Protein AF-A0A959Y8P3-F1 (afdb_monomer_lite)

Radius of gyration: 20.51 Å; chains: 1; bounding box: 41×36×58 Å

Structure (mmCIF, N/CA/C/O backbone):
data_AF-A0A959Y8P3-F1
#
_entry.id   AF-A0A959Y8P3-F1
#
loop_
_atom_site.group_PDB
_atom_site.id
_atom_site.type_symbol
_atom_site.label_atom_id
_atom_site.label_alt_id
_atom_site.label_comp_id
_atom_site.label_asym_id
_atom_site.label_entity_id
_atom_site.label_seq_id
_atom_site.pdbx_PDB_ins_code
_atom_site.Cartn_x
_atom_site.Cartn_y
_atom_site.Cartn_z
_atom_site.occupancy
_atom_site.B_iso_or_equiv
_atom_site.auth_seq_id
_atom_site.auth_comp_id
_atom_site.auth_asym_id
_atom_site.auth_atom_id
_atom_site.pdbx_PDB_model_num
ATOM 1 N N . MET A 1 1 ? 24.656 -19.985 -38.509 1.00 55.38 1 MET A N 1
ATOM 2 C CA . MET A 1 1 ? 24.827 -18.924 -37.484 1.00 55.38 1 MET A CA 1
ATOM 3 C C . MET A 1 1 ? 23.949 -17.669 -37.640 1.00 55.38 1 MET A C 1
ATOM 5 O O . MET A 1 1 ? 23.794 -16.961 -36.658 1.00 55.38 1 MET A O 1
ATOM 9 N N . LYS A 1 2 ? 23.332 -17.359 -38.797 1.00 58.81 2 LYS A N 1
ATOM 10 C CA . LYS A 1 2 ? 22.532 -16.116 -38.957 1.00 58.81 2 LYS A CA 1
ATOM 11 C C . LYS A 1 2 ? 21.112 -16.158 -38.350 1.00 58.81 2 LYS A C 1
ATOM 13 O O . LYS A 1 2 ? 20.572 -15.118 -38.005 1.00 58.81 2 LYS A O 1
ATOM 18 N N . ARG A 1 3 ? 20.523 -17.351 -38.172 1.00 62.56 3 ARG A N 1
ATOM 19 C CA . ARG A 1 3 ? 19.141 -17.527 -37.669 1.00 62.56 3 ARG A CA 1
ATOM 20 C C . ARG A 1 3 ? 18.972 -17.266 -36.162 1.00 62.56 3 ARG A C 1
ATOM 22 O O . ARG A 1 3 ? 17.906 -16.833 -35.749 1.00 62.56 3 ARG A O 1
ATOM 29 N N . SER A 1 4 ? 20.012 -17.484 -35.354 1.00 70.88 4 SER A N 1
ATOM 30 C CA . SER A 1 4 ? 19.956 -17.317 -33.891 1.00 70.88 4 SER A CA 1
ATOM 31 C C . SER A 1 4 ? 19.827 -15.854 -33.457 1.00 70.88 4 SER A C 1
ATOM 33 O O . SER A 1 4 ? 19.108 -15.560 -32.512 1.00 70.88 4 SER A O 1
ATOM 35 N N . HIS A 1 5 ? 20.456 -14.929 -34.182 1.00 76.19 5 HIS A N 1
ATOM 36 C CA . HIS A 1 5 ? 20.429 -13.498 -33.866 1.00 76.19 5 HIS A CA 1
ATOM 37 C C . HIS A 1 5 ? 19.039 -12.883 -34.080 1.00 76.19 5 HIS A C 1
ATOM 39 O O . HIS A 1 5 ? 18.589 -12.081 -33.268 1.00 76.19 5 HIS A O 1
ATOM 45 N N . GLY A 1 6 ? 18.328 -13.311 -35.131 1.00 85.62 6 GLY A N 1
ATOM 46 C CA . GLY A 1 6 ? 16.940 -12.903 -35.361 1.00 85.62 6 GLY A CA 1
ATOM 47 C C . GLY A 1 6 ? 15.998 -13.411 -34.268 1.00 85.62 6 GLY A C 1
ATOM 48 O O . GLY A 1 6 ? 15.142 -12.667 -33.802 1.00 85.62 6 GLY A O 1
ATOM 49 N N . LEU A 1 7 ? 16.202 -14.647 -33.799 1.00 88.56 7 LEU A N 1
ATOM 50 C CA . LEU A 1 7 ? 15.401 -15.220 -32.715 1.00 88.56 7 LEU A CA 1
ATOM 51 C C . LEU A 1 7 ? 15.614 -14.477 -31.387 1.00 88.56 7 LEU A C 1
ATOM 53 O O . LEU A 1 7 ? 14.654 -14.191 -30.679 1.00 88.56 7 LEU A O 1
ATOM 57 N N . LEU A 1 8 ? 16.866 -14.130 -31.073 1.00 91.75 8 LEU A N 1
ATOM 58 C CA . LEU A 1 8 ? 17.218 -13.373 -29.870 1.00 91.75 8 LEU A CA 1
ATOM 59 C C . LEU A 1 8 ? 16.637 -11.954 -29.891 1.00 91.75 8 LEU A C 1
ATOM 61 O O . LEU A 1 8 ? 16.143 -11.485 -28.870 1.00 91.75 8 LEU A O 1
ATOM 65 N N . LEU A 1 9 ? 16.638 -11.294 -31.052 1.00 92.62 9 LEU A N 1
ATOM 66 C CA . LEU A 1 9 ? 16.007 -9.983 -31.228 1.00 92.62 9 LEU A CA 1
ATOM 67 C C . LEU A 1 9 ? 14.495 -10.037 -30.996 1.00 92.62 9 LEU A C 1
ATOM 69 O O . LEU A 1 9 ? 13.956 -9.200 -30.276 1.00 92.62 9 LEU A O 1
ATOM 73 N N . VAL A 1 10 ? 13.817 -11.039 -31.561 1.00 93.44 10 VAL A N 1
ATOM 74 C CA . VAL A 1 10 ? 12.374 -11.235 -31.359 1.00 93.44 10 VAL A CA 1
ATOM 75 C C . VAL A 1 10 ? 12.066 -11.526 -29.891 1.00 93.44 10 VAL A C 1
ATOM 77 O O . VAL A 1 10 ? 11.172 -10.904 -29.323 1.00 93.44 10 VAL A O 1
ATOM 80 N N . ALA A 1 11 ? 12.831 -12.409 -29.246 1.00 92.00 11 ALA A N 1
ATOM 81 C CA . ALA A 1 11 ? 12.664 -12.704 -27.825 1.00 92.00 11 ALA A CA 1
ATOM 82 C C . ALA A 1 11 ? 12.887 -11.459 -26.945 1.00 92.00 11 ALA A C 1
ATOM 84 O O . ALA A 1 11 ? 12.097 -11.197 -26.041 1.00 92.00 11 ALA A O 1
ATOM 85 N N . GLY A 1 12 ? 13.912 -10.654 -27.241 1.00 91.44 12 GLY A N 1
ATOM 86 C CA . GLY A 1 12 ? 14.184 -9.402 -26.531 1.00 91.44 12 GLY A CA 1
ATOM 87 C C . GLY A 1 12 ? 13.062 -8.371 -26.682 1.00 91.44 12 GLY A C 1
ATOM 88 O O . GLY A 1 12 ? 12.657 -7.754 -25.700 1.00 91.44 12 GLY A O 1
ATOM 89 N N . LEU A 1 13 ? 12.504 -8.228 -27.887 1.00 89.50 13 LEU A N 1
ATOM 90 C CA . LEU A 1 13 ? 11.357 -7.353 -28.146 1.00 89.50 13 LEU A CA 1
ATOM 91 C C . LEU A 1 13 ? 10.098 -7.812 -27.403 1.00 89.50 13 LEU A C 1
ATOM 93 O O . LEU A 1 13 ? 9.395 -6.980 -26.834 1.00 89.50 13 LEU A O 1
ATOM 97 N N . LEU A 1 14 ? 9.833 -9.120 -27.362 1.00 88.75 14 LEU A N 1
ATOM 98 C CA . LEU A 1 14 ? 8.701 -9.679 -26.621 1.00 88.75 14 LEU A CA 1
ATOM 99 C C . LEU A 1 14 ? 8.845 -9.474 -25.110 1.00 88.75 14 LEU A C 1
ATOM 101 O O . LEU A 1 14 ? 7.866 -9.137 -24.450 1.00 88.75 14 LEU A O 1
ATOM 105 N N . LEU A 1 15 ? 10.057 -9.611 -24.566 1.00 87.44 15 LEU A N 1
ATOM 106 C CA . LEU A 1 15 ? 10.335 -9.331 -23.156 1.00 87.44 15 LEU A CA 1
ATOM 107 C C . LEU A 1 15 ? 10.150 -7.848 -22.821 1.00 87.44 15 LEU A C 1
ATOM 109 O O . LEU A 1 15 ? 9.505 -7.523 -21.828 1.00 87.44 15 LEU A O 1
ATOM 113 N N . LEU A 1 16 ? 10.654 -6.943 -23.664 1.00 83.56 16 LEU A N 1
ATOM 114 C CA . LEU A 1 16 ? 10.471 -5.499 -23.488 1.00 83.56 16 LEU A CA 1
ATOM 115 C C . LEU A 1 16 ? 8.996 -5.090 -23.584 1.00 83.56 16 LEU A C 1
ATOM 117 O O . LEU A 1 16 ? 8.529 -4.274 -22.787 1.00 83.56 16 LEU A O 1
ATOM 121 N N . ALA A 1 17 ? 8.255 -5.677 -24.527 1.00 81.81 17 ALA A N 1
ATOM 122 C CA . ALA A 1 17 ? 6.821 -5.458 -24.663 1.00 81.81 17 ALA A CA 1
ATOM 123 C C . ALA A 1 17 ? 6.063 -5.988 -23.436 1.00 81.81 17 ALA A C 1
ATOM 125 O O . ALA A 1 17 ? 5.270 -5.257 -22.845 1.00 81.81 17 ALA A O 1
ATOM 126 N N . GLY A 1 18 ? 6.359 -7.218 -23.001 1.00 78.50 18 GLY A N 1
ATOM 127 C CA . GLY A 1 18 ? 5.749 -7.850 -21.830 1.00 78.50 18 GLY A CA 1
ATOM 128 C C . GLY A 1 18 ? 6.065 -7.133 -20.517 1.00 78.50 18 GLY A C 1
ATOM 129 O O . GLY A 1 18 ? 5.205 -7.045 -19.643 1.00 78.50 18 GLY A O 1
ATOM 130 N N . TRP A 1 19 ? 7.249 -6.526 -20.388 1.00 77.75 19 TRP A N 1
ATOM 131 C CA . TRP A 1 19 ? 7.624 -5.780 -19.186 1.00 77.75 19 TRP A CA 1
ATOM 132 C C . TRP A 1 19 ? 6.689 -4.594 -18.924 1.00 77.75 19 TRP A C 1
ATOM 134 O O . TRP A 1 19 ? 6.412 -4.277 -17.771 1.00 77.75 19 TRP A O 1
ATOM 144 N N . ARG A 1 20 ? 6.105 -3.973 -19.956 1.00 75.38 20 ARG A N 1
ATOM 145 C CA . ARG A 1 20 ? 5.122 -2.888 -19.769 1.00 75.38 20 ARG A CA 1
ATOM 146 C C . ARG A 1 20 ? 3.705 -3.373 -19.453 1.00 75.38 20 ARG A C 1
ATOM 14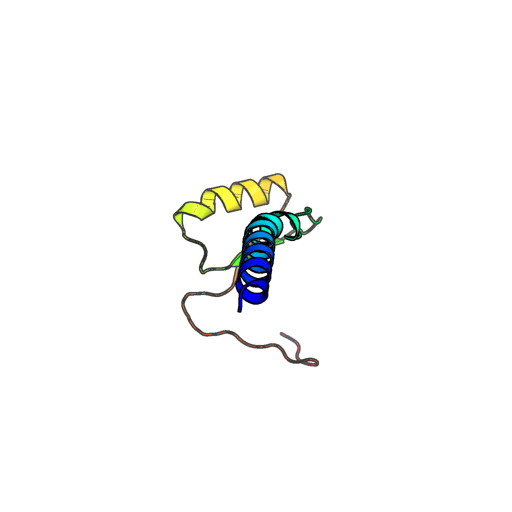8 O O . ARG A 1 20 ? 2.863 -2.548 -19.116 1.00 75.38 20 ARG A O 1
ATOM 155 N N . VAL A 1 21 ? 3.439 -4.676 -19.538 1.00 76.81 21 VAL A N 1
ATOM 156 C CA . VAL A 1 21 ? 2.112 -5.272 -19.303 1.00 76.81 21 VAL A CA 1
ATOM 157 C C . VAL A 1 21 ? 1.882 -5.580 -17.817 1.00 76.81 21 VAL A C 1
ATOM 159 O O . VAL A 1 21 ? 0.736 -5.680 -17.388 1.00 76.81 21 VAL A O 1
ATOM 162 N N . HIS A 1 22 ? 2.938 -5.642 -16.994 1.00 71.50 22 HIS A N 1
ATOM 163 C CA . HIS A 1 22 ? 2.811 -5.936 -15.560 1.00 71.50 22 HIS A CA 1
ATOM 164 C C . HIS A 1 22 ? 1.810 -5.042 -14.787 1.00 71.50 22 HIS A C 1
ATOM 166 O O . HIS A 1 22 ? 1.084 -5.598 -13.966 1.00 71.50 22 HIS A O 1
ATOM 172 N N . PRO A 1 23 ? 1.666 -3.718 -15.042 1.00 70.44 23 PRO A N 1
ATOM 173 C CA . PRO A 1 23 ? 0.696 -2.893 -14.319 1.00 70.44 23 PRO A CA 1
ATOM 174 C C . PRO A 1 23 ? -0.743 -3.177 -14.758 1.00 70.44 23 PRO A C 1
ATOM 176 O O . PRO A 1 23 ? -1.670 -2.992 -13.980 1.00 70.44 23 PRO A O 1
ATOM 179 N N . TRP A 1 24 ? -0.934 -3.629 -16.001 1.00 70.75 24 TRP A N 1
ATOM 180 C CA . TRP A 1 24 ? -2.243 -4.014 -16.528 1.00 70.75 24 TRP A CA 1
ATOM 181 C C . TRP A 1 24 ? -2.710 -5.363 -15.965 1.00 70.75 24 TRP A C 1
ATOM 183 O O . TRP A 1 24 ? -3.903 -5.583 -15.797 1.00 70.75 24 TRP A O 1
ATOM 193 N N . LEU A 1 25 ? -1.765 -6.246 -15.630 1.00 72.75 25 LEU A N 1
ATOM 194 C CA . LEU A 1 25 ? -2.038 -7.521 -14.961 1.00 72.75 25 LEU A CA 1
ATOM 195 C C . LEU A 1 25 ? -2.239 -7.377 -13.447 1.00 72.75 25 LEU A C 1
ATOM 197 O O . LEU A 1 25 ? -2.693 -8.322 -12.803 1.00 72.75 25 LEU A O 1
ATOM 201 N N . ALA A 1 26 ? -1.898 -6.226 -12.866 1.00 76.50 26 ALA A N 1
ATOM 202 C CA . ALA A 1 26 ? -2.110 -5.980 -11.450 1.00 76.50 26 ALA A CA 1
ATOM 203 C C . ALA A 1 26 ? -3.613 -5.820 -11.167 1.00 76.50 26 ALA A C 1
ATOM 205 O O . ALA A 1 26 ? -4.284 -4.933 -11.702 1.00 76.50 26 ALA A O 1
ATOM 206 N N . VAL A 1 27 ? -4.149 -6.692 -10.312 1.00 75.50 27 VAL A N 1
ATOM 207 C CA . VAL A 1 27 ? -5.546 -6.640 -9.871 1.00 75.50 27 VAL A CA 1
ATOM 208 C C . VAL A 1 27 ? -5.711 -5.453 -8.921 1.00 75.50 27 VAL A C 1
ATOM 210 O O . VAL A 1 27 ? -5.474 -5.565 -7.725 1.00 75.50 27 VAL A O 1
ATOM 213 N N . ASN A 1 28 ? -6.105 -4.305 -9.473 1.00 80.25 28 ASN A N 1
ATOM 214 C CA . ASN A 1 28 ? -6.283 -3.045 -8.736 1.00 80.25 28 ASN A CA 1
ATOM 215 C C . ASN A 1 28 ? -7.756 -2.625 -8.610 1.00 80.25 28 ASN A C 1
ATOM 217 O O . ASN A 1 28 ? -8.057 -1.491 -8.226 1.00 80.25 28 ASN A O 1
ATOM 221 N N . ALA A 1 29 ? -8.684 -3.505 -8.998 1.00 78.94 29 ALA A N 1
ATOM 222 C CA . ALA A 1 29 ? -10.103 -3.227 -8.857 1.00 78.94 29 ALA A CA 1
ATOM 223 C C . ALA A 1 29 ? -10.439 -3.052 -7.364 1.00 78.94 29 ALA A C 1
ATOM 225 O O . ALA A 1 29 ? -9.997 -3.864 -6.546 1.00 78.94 29 ALA A O 1
ATOM 226 N N . PRO A 1 30 ? -11.185 -2.000 -6.989 1.00 73.81 30 PRO A N 1
ATOM 227 C CA . PRO A 1 30 ? -11.610 -1.820 -5.611 1.00 73.81 30 PRO A CA 1
ATO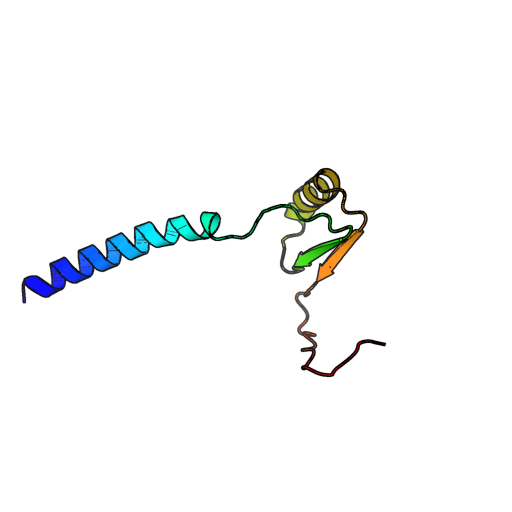M 228 C C . PRO A 1 30 ? -12.458 -2.994 -5.138 1.00 73.81 30 PRO A C 1
ATOM 230 O O . PRO A 1 30 ? -13.229 -3.573 -5.900 1.00 73.81 30 PRO A O 1
ATOM 233 N N . THR A 1 31 ? -12.332 -3.293 -3.854 1.00 80.75 31 THR A N 1
ATOM 234 C CA . THR A 1 31 ? -13.210 -4.220 -3.143 1.00 80.75 31 THR A CA 1
ATOM 235 C C . THR A 1 31 ? -14.000 -3.431 -2.103 1.00 80.75 31 THR A C 1
ATOM 237 O O . THR A 1 31 ? -13.535 -2.379 -1.662 1.00 80.75 31 THR A O 1
ATOM 240 N N . ASP A 1 32 ? -15.150 -3.944 -1.660 1.00 84.69 32 ASP A N 1
ATOM 241 C CA . ASP A 1 32 ? -15.944 -3.355 -0.564 1.00 84.69 32 ASP A CA 1
ATOM 242 C C . ASP A 1 32 ? -15.331 -3.640 0.827 1.00 84.69 32 ASP A C 1
ATOM 244 O O . ASP A 1 32 ? -16.025 -3.795 1.836 1.00 84.69 32 ASP A O 1
ATOM 248 N N . ALA A 1 33 ? -14.006 -3.781 0.897 1.00 84.69 33 ALA A N 1
ATOM 249 C CA . ALA A 1 33 ? -13.303 -4.072 2.132 1.00 84.69 33 ALA A CA 1
ATOM 250 C C . ALA A 1 33 ? -13.333 -2.860 3.072 1.00 84.69 33 ALA A C 1
ATOM 252 O O . ALA A 1 33 ? -12.930 -1.755 2.723 1.00 84.69 33 ALA A O 1
ATOM 253 N N . ARG A 1 34 ? -13.717 -3.095 4.330 1.00 88.06 34 ARG A N 1
ATOM 254 C CA . ARG A 1 34 ? -13.705 -2.072 5.395 1.00 88.06 34 ARG A CA 1
ATOM 255 C C . ARG A 1 34 ? -12.302 -1.784 5.936 1.00 88.06 34 ARG A C 1
ATOM 257 O O . ARG A 1 34 ? -12.137 -0.943 6.817 1.00 88.06 34 ARG A O 1
ATOM 264 N N . VAL A 1 35 ? -11.297 -2.512 5.459 1.00 89.38 35 VAL A N 1
ATOM 265 C CA . VAL A 1 35 ? -9.932 -2.499 5.979 1.00 89.38 35 VAL A CA 1
ATOM 266 C C . VAL A 1 35 ? -8.941 -2.476 4.821 1.00 89.38 35 VAL A C 1
ATOM 268 O O . VAL A 1 35 ? -9.079 -3.253 3.880 1.00 89.38 35 VAL A O 1
ATOM 271 N N . LEU A 1 36 ? -7.920 -1.625 4.928 1.00 89.62 36 LEU A N 1
ATOM 272 C CA . LEU A 1 36 ? -6.786 -1.572 4.012 1.00 89.62 36 LEU A CA 1
ATOM 273 C C . LEU A 1 36 ? -5.538 -2.148 4.698 1.00 89.62 36 LEU A C 1
ATOM 275 O O . LEU A 1 36 ? -5.103 -1.627 5.723 1.00 89.62 36 LEU A O 1
ATOM 279 N N . ALA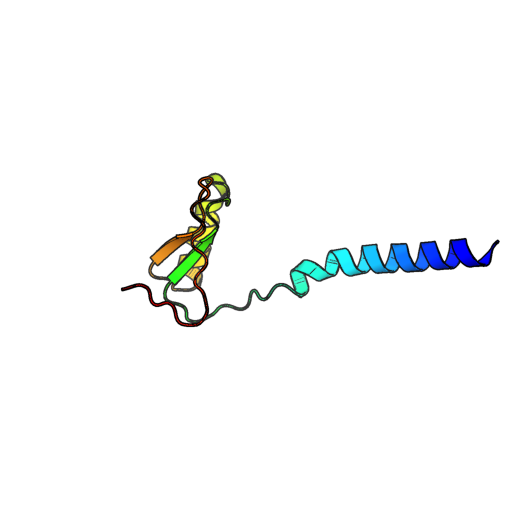 A 1 37 ? -4.961 -3.209 4.136 1.00 90.19 37 ALA A N 1
ATOM 280 C CA . ALA A 1 37 ? -3.655 -3.721 4.547 1.00 90.19 37 ALA A CA 1
ATOM 281 C C . ALA A 1 37 ? -2.558 -3.093 3.677 1.00 90.19 37 ALA A C 1
ATOM 283 O O . ALA A 1 37 ? -2.704 -3.009 2.458 1.00 90.19 37 ALA A O 1
ATOM 284 N N . VAL A 1 38 ? -1.482 -2.632 4.305 1.00 88.81 38 VAL A N 1
ATOM 285 C CA . VAL A 1 38 ? -0.378 -1.916 3.662 1.00 88.81 38 VAL A CA 1
ATOM 286 C C . VAL A 1 38 ? 0.914 -2.595 4.060 1.00 88.81 38 VAL A C 1
ATOM 288 O O . VAL A 1 38 ? 1.201 -2.723 5.242 1.00 88.81 38 VAL A O 1
ATOM 291 N N . GLU A 1 39 ? 1.713 -3.005 3.088 1.00 87.12 39 GLU A N 1
ATOM 292 C CA . GLU A 1 39 ? 3.035 -3.562 3.356 1.00 87.12 39 GLU A CA 1
ATOM 293 C C . GLU A 1 39 ? 3.921 -2.545 4.097 1.00 87.12 39 GLU A C 1
ATOM 295 O O . GLU A 1 39 ? 4.073 -1.410 3.650 1.00 87.12 39 GLU A O 1
ATOM 300 N N . GLY A 1 40 ? 4.545 -2.919 5.212 1.00 82.94 40 GLY A N 1
ATOM 301 C CA . GLY A 1 40 ? 5.346 -1.992 6.017 1.00 82.94 40 GLY A CA 1
ATOM 302 C C . GLY A 1 40 ? 6.779 -1.803 5.541 1.00 82.94 40 GLY A C 1
ATOM 303 O O . GLY A 1 40 ? 7.551 -1.141 6.227 1.00 82.94 40 GLY A O 1
ATOM 304 N N . TRP A 1 41 ? 7.132 -2.3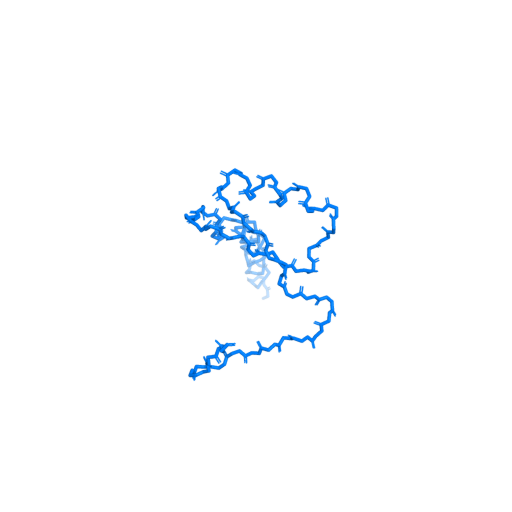29 4.364 1.00 85.00 41 TRP A N 1
ATOM 305 C CA . TRP A 1 41 ? 8.271 -1.817 3.596 1.00 85.00 41 TRP A CA 1
ATOM 306 C C . TRP A 1 41 ? 7.910 -0.560 2.786 1.00 85.00 41 TRP A C 1
ATOM 308 O O . TRP A 1 41 ? 8.801 0.056 2.200 1.00 85.00 41 TRP A O 1
ATOM 318 N N . LEU A 1 42 ? 6.630 -0.162 2.734 1.00 86.31 42 LEU A N 1
ATOM 319 C CA . LEU A 1 42 ? 6.214 1.054 2.046 1.00 86.31 42 LEU A CA 1
ATOM 320 C C . LEU A 1 42 ? 6.867 2.289 2.702 1.00 86.31 42 LEU A C 1
ATOM 322 O O . LEU A 1 42 ? 6.717 2.487 3.910 1.00 86.31 42 LEU A O 1
ATOM 326 N N . PRO A 1 43 ? 7.544 3.151 1.923 1.00 87.50 43 PRO A N 1
ATOM 327 C CA . PRO A 1 43 ? 8.148 4.370 2.444 1.00 87.50 43 PRO A CA 1
ATOM 328 C C . PRO A 1 43 ? 7.139 5.290 3.148 1.00 87.50 43 PRO A C 1
ATOM 330 O O . PRO A 1 43 ? 6.035 5.527 2.654 1.00 87.50 43 PRO A O 1
ATOM 333 N N . THR A 1 44 ? 7.527 5.848 4.298 1.00 86.88 44 THR A N 1
ATOM 334 C CA . THR A 1 44 ? 6.649 6.684 5.136 1.00 86.88 44 THR A CA 1
ATOM 335 C C . THR A 1 44 ? 6.120 7.922 4.406 1.00 86.88 44 THR A C 1
ATOM 337 O O . THR A 1 44 ? 4.997 8.357 4.657 1.00 86.88 44 THR A O 1
ATOM 340 N N . ASP A 1 45 ? 6.887 8.480 3.470 1.00 90.56 45 ASP A N 1
ATOM 341 C CA . ASP A 1 45 ? 6.496 9.618 2.630 1.00 90.56 45 ASP A CA 1
ATOM 342 C C . ASP A 1 45 ? 5.344 9.294 1.663 1.00 90.56 45 ASP A C 1
ATOM 344 O O . ASP A 1 45 ? 4.664 10.208 1.201 1.00 90.56 45 ASP A O 1
ATOM 348 N N . ARG A 1 46 ? 5.061 8.007 1.415 1.00 91.56 46 ARG A N 1
ATOM 349 C CA . ARG A 1 46 ? 3.915 7.535 0.618 1.00 91.56 46 ARG A CA 1
ATOM 350 C C . ARG A 1 46 ? 2.648 7.302 1.436 1.00 91.56 46 ARG A C 1
ATOM 352 O O . ARG A 1 46 ? 1.570 7.161 0.863 1.00 91.56 46 ARG A O 1
ATOM 359 N N . MET A 1 47 ? 2.727 7.309 2.767 1.00 90.31 47 MET A N 1
ATOM 360 C CA . MET A 1 47 ? 1.555 7.111 3.628 1.00 90.31 47 MET A CA 1
ATOM 361 C C . MET A 1 47 ? 0.418 8.127 3.407 1.00 90.31 47 MET A C 1
ATOM 363 O O . MET A 1 47 ? -0.741 7.722 3.509 1.00 90.31 47 MET A O 1
ATOM 367 N N . PRO A 1 48 ? 0.666 9.406 3.054 1.00 94.75 48 PRO A N 1
ATOM 368 C CA . PRO A 1 48 ? -0.413 10.317 2.676 1.00 94.75 48 PRO A CA 1
ATOM 369 C C . PRO A 1 48 ? -1.243 9.820 1.481 1.00 94.75 48 PRO A C 1
ATOM 371 O O . PRO A 1 48 ? -2.466 9.943 1.500 1.00 94.75 48 PRO A O 1
ATOM 374 N N . GLU A 1 49 ? -0.610 9.210 0.473 1.00 93.50 49 GLU A N 1
ATOM 375 C CA . GLU A 1 49 ? -1.303 8.641 -0.695 1.00 93.50 49 GLU A CA 1
ATOM 376 C C . GLU A 1 49 ? -2.174 7.443 -0.289 1.00 93.50 49 GLU A C 1
ATOM 378 O O . GLU A 1 49 ? -3.324 7.329 -0.712 1.00 93.50 49 GLU A O 1
ATOM 383 N N . VAL A 1 50 ? -1.664 6.596 0.609 1.00 91.00 50 VAL A N 1
ATOM 384 C CA . VAL A 1 50 ? -2.402 5.463 1.187 1.00 91.00 50 VAL A CA 1
ATOM 385 C C . VAL A 1 50 ? -3.640 5.927 1.953 1.00 91.00 50 VAL A C 1
ATOM 387 O O . VAL A 1 50 ? -4.707 5.333 1.817 1.00 91.00 50 VAL A O 1
ATOM 390 N N . VAL A 1 51 ? -3.524 6.993 2.750 1.00 92.56 51 VAL A N 1
ATOM 391 C CA . VAL A 1 51 ? -4.657 7.554 3.504 1.00 92.56 51 VAL A CA 1
ATOM 392 C C . VAL A 1 51 ? -5.723 8.106 2.560 1.00 92.56 51 VAL A C 1
ATOM 394 O O . VAL A 1 51 ? -6.914 7.893 2.797 1.00 92.56 51 VAL A O 1
ATOM 397 N N . THR A 1 52 ? -5.318 8.789 1.488 1.00 93.81 52 THR A N 1
ATOM 398 C CA . THR A 1 52 ? -6.246 9.260 0.450 1.00 93.81 52 THR A CA 1
ATOM 399 C C . THR A 1 52 ? -6.979 8.086 -0.193 1.00 93.81 52 THR A C 1
ATOM 401 O O . THR A 1 52 ? -8.209 8.078 -0.206 1.00 93.81 52 THR A O 1
ATOM 404 N N . LEU A 1 53 ? -6.249 7.045 -0.608 1.00 89.38 53 LEU A N 1
ATOM 405 C CA . LEU A 1 53 ? -6.836 5.838 -1.188 1.00 89.38 53 LEU A CA 1
ATOM 406 C C . LEU A 1 53 ? -7.810 5.153 -0.218 1.00 89.38 53 LEU A C 1
ATOM 408 O O . LEU A 1 53 ? -8.915 4.793 -0.610 1.00 89.38 53 LEU A O 1
ATOM 412 N N . ALA A 1 54 ? -7.445 5.006 1.058 1.00 89.88 54 ALA A N 1
ATOM 413 C CA . ALA A 1 54 ? -8.315 4.410 2.070 1.00 89.88 54 ALA A CA 1
ATOM 414 C C . ALA A 1 54 ? -9.659 5.150 2.176 1.00 89.88 54 ALA A C 1
ATOM 416 O O . ALA A 1 54 ? -10.712 4.516 2.202 1.00 89.88 54 ALA A O 1
ATOM 417 N N . ARG A 1 55 ? -9.632 6.490 2.174 1.00 90.44 55 ARG A N 1
ATOM 418 C CA . ARG A 1 55 ? -10.842 7.324 2.239 1.00 90.44 55 ARG A CA 1
ATOM 419 C C . ARG A 1 55 ? -11.705 7.185 0.992 1.00 90.44 55 ARG A C 1
ATOM 421 O O . ARG A 1 55 ? -12.909 6.993 1.115 1.00 90.44 55 ARG A O 1
ATOM 428 N N . GLU A 1 56 ? -11.099 7.249 -0.191 1.00 90.00 56 GLU A N 1
ATOM 429 C CA . GLU A 1 56 ? -11.809 7.105 -1.470 1.00 90.00 56 GLU A CA 1
ATOM 430 C C . GLU A 1 56 ? -12.474 5.734 -1.621 1.00 90.00 56 GLU A C 1
ATOM 432 O O . GLU A 1 56 ? -13.506 5.607 -2.277 1.00 90.00 56 GLU A O 1
ATOM 437 N N . ARG A 1 57 ? -11.889 4.702 -1.005 1.00 87.38 57 ARG A N 1
ATOM 438 C CA . ARG A 1 57 ? -12.401 3.328 -1.030 1.00 87.38 57 ARG A CA 1
ATOM 439 C C . ARG A 1 57 ? -13.313 2.981 0.150 1.00 87.38 57 ARG A C 1
ATOM 441 O O . ARG A 1 57 ? -13.793 1.858 0.211 1.00 87.38 57 ARG A O 1
ATOM 448 N N . GLY A 1 58 ? -13.563 3.913 1.073 1.00 89.56 58 GLY A N 1
ATOM 449 C CA . GLY A 1 58 ? -14.427 3.672 2.234 1.00 89.56 58 GLY A CA 1
ATOM 450 C C . GLY A 1 58 ? -13.831 2.731 3.288 1.00 89.56 58 GLY A C 1
ATOM 451 O O . GLY A 1 58 ? -14.572 2.168 4.092 1.00 89.56 58 GLY A O 1
ATOM 452 N N . ALA A 1 59 ? -12.507 2.557 3.312 1.00 89.81 59 ALA A N 1
ATOM 453 C CA . ALA A 1 59 ? -11.846 1.785 4.354 1.00 89.81 59 ALA A CA 1
ATOM 454 C C . ALA A 1 59 ? -11.883 2.547 5.690 1.00 89.81 59 ALA A C 1
ATOM 456 O O . ALA A 1 59 ? -11.538 3.724 5.779 1.00 89.81 59 ALA A O 1
ATOM 457 N N . GLU A 1 60 ? -12.266 1.852 6.755 1.00 92.31 60 GLU A N 1
ATOM 458 C CA . GLU A 1 60 ? -12.398 2.404 8.106 1.00 92.31 60 GLU A CA 1
ATOM 459 C C . GLU A 1 60 ? -11.088 2.323 8.894 1.00 92.31 60 GLU A C 1
ATOM 461 O O . GLU A 1 60 ? -10.892 3.055 9.865 1.00 92.31 60 GLU A O 1
ATOM 466 N N . ARG A 1 61 ? -10.202 1.391 8.518 1.00 89.38 61 ARG A N 1
ATOM 467 C CA . ARG A 1 61 ? -8.945 1.110 9.220 1.00 89.38 61 ARG A CA 1
ATOM 468 C C . ARG A 1 61 ? -7.831 0.768 8.244 1.00 89.38 61 ARG A C 1
ATOM 470 O O . ARG A 1 61 ? -8.065 0.097 7.242 1.00 89.38 61 ARG A O 1
ATOM 477 N N . ILE A 1 62 ? -6.617 1.185 8.593 1.00 90.25 62 ILE A N 1
ATOM 478 C CA . ILE A 1 62 ? -5.385 0.841 7.884 1.00 90.25 62 ILE A CA 1
ATOM 479 C C . ILE A 1 62 ? -4.534 -0.019 8.822 1.00 90.25 62 ILE A C 1
ATOM 481 O O . ILE A 1 62 ? -4.260 0.401 9.946 1.00 90.25 62 ILE A O 1
ATOM 485 N N . TYR A 1 63 ? -4.115 -1.200 8.369 1.00 89.69 63 TYR A N 1
ATOM 486 C CA . TYR A 1 63 ? -3.136 -2.038 9.062 1.00 89.69 63 TYR A CA 1
ATOM 487 C C . TYR A 1 63 ? -1.847 -2.076 8.260 1.00 89.69 63 TYR A C 1
ATOM 489 O O . TYR A 1 63 ? -1.872 -2.349 7.064 1.00 89.69 63 TYR A O 1
ATOM 497 N N . VAL A 1 64 ? -0.725 -1.837 8.929 1.00 86.81 64 VAL A N 1
ATOM 498 C CA . VAL A 1 64 ? 0.595 -2.003 8.325 1.00 86.81 64 VAL A CA 1
ATOM 499 C C . VAL A 1 64 ? 1.082 -3.422 8.617 1.00 86.81 64 VAL A C 1
ATOM 501 O O . VAL A 1 64 ? 1.176 -3.819 9.779 1.00 86.81 64 VAL A O 1
ATOM 504 N N . THR A 1 65 ? 1.334 -4.201 7.569 1.00 83.69 65 THR A N 1
ATOM 505 C CA . THR A 1 65 ? 1.684 -5.624 7.616 1.00 83.69 65 THR A CA 1
ATOM 506 C C . THR A 1 65 ? 3.094 -5.838 7.103 1.00 83.69 65 THR A C 1
ATOM 508 O O . THR A 1 65 ? 3.458 -5.290 6.074 1.00 83.69 65 THR A O 1
ATOM 511 N N . GLY A 1 66 ? 3.887 -6.662 7.781 1.00 70.56 66 GLY A N 1
ATOM 512 C CA . GLY A 1 66 ? 5.311 -6.766 7.474 1.00 70.56 66 GLY A CA 1
ATOM 513 C C . GLY A 1 66 ? 6.045 -5.528 7.984 1.00 70.56 66 GLY A C 1
ATOM 514 O O . GLY A 1 66 ? 5.635 -4.397 7.782 1.00 70.56 66 GLY A O 1
ATOM 515 N N . THR A 1 67 ? 7.109 -5.728 8.735 1.00 60.66 67 THR A N 1
ATOM 516 C CA . THR A 1 67 ? 7.998 -4.660 9.205 1.00 60.66 67 THR A CA 1
ATOM 517 C C . THR A 1 67 ? 9.386 -4.990 8.657 1.00 60.66 67 THR A C 1
ATOM 519 O O . THR A 1 67 ? 9.618 -6.123 8.235 1.00 60.66 67 THR A O 1
ATOM 522 N N . GLU A 1 68 ? 10.348 -4.062 8.705 1.00 56.94 68 GLU A N 1
ATOM 523 C CA . GLU A 1 68 ? 11.775 -4.419 8.574 1.00 56.94 68 GLU A CA 1
ATOM 524 C C . GLU A 1 68 ? 12.207 -5.570 9.517 1.00 56.94 68 GLU A C 1
ATOM 526 O O . GLU A 1 68 ? 13.281 -6.149 9.358 1.00 56.94 68 GLU A O 1
ATOM 531 N N . ARG A 1 69 ? 11.381 -5.936 10.509 1.00 52.09 69 ARG A N 1
ATOM 532 C CA . ARG A 1 69 ? 11.584 -7.093 11.375 1.00 52.09 69 ARG A CA 1
ATOM 533 C C . ARG A 1 69 ? 10.969 -8.367 10.796 1.00 52.09 69 ARG A C 1
ATOM 535 O O . ARG A 1 69 ? 9.755 -8.489 10.641 1.00 52.09 69 ARG A O 1
ATOM 542 N N . VAL A 1 70 ? 11.844 -9.352 10.595 1.00 52.88 70 VAL A N 1
ATOM 543 C CA . VAL A 1 70 ? 11.564 -10.748 10.225 1.00 52.88 70 VAL A CA 1
ATOM 544 C C . VAL A 1 70 ? 10.802 -11.463 11.350 1.00 52.88 70 VAL A C 1
ATOM 546 O O . VAL A 1 70 ? 11.349 -12.282 12.079 1.00 52.88 70 VAL A O 1
ATOM 549 N N . PHE A 1 71 ? 9.520 -11.156 11.505 1.00 49.94 71 PHE A N 1
ATOM 550 C CA . PHE A 1 71 ? 8.571 -12.017 12.213 1.00 49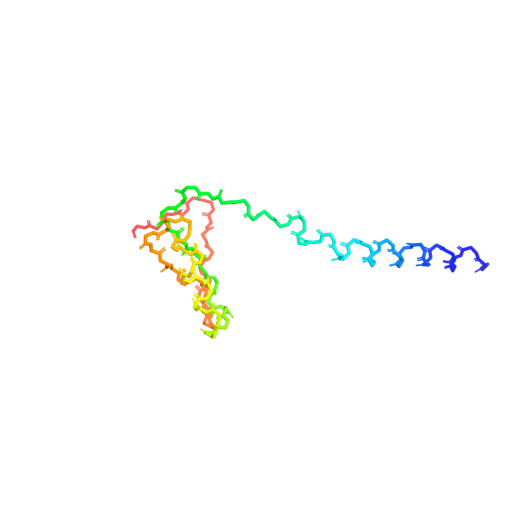.94 71 PHE A CA 1
ATOM 551 C C . PHE A 1 71 ? 7.433 -12.382 11.263 1.00 49.94 71 PHE A C 1
ATOM 553 O O . PHE A 1 71 ? 6.258 -12.181 11.556 1.00 49.94 71 PHE A O 1
ATOM 560 N N . ALA A 1 72 ? 7.792 -12.885 10.080 1.00 52.53 72 ALA A N 1
ATOM 561 C CA . ALA A 1 72 ? 6.830 -13.556 9.224 1.00 52.53 72 ALA A CA 1
ATOM 562 C C . ALA A 1 72 ? 6.441 -14.875 9.907 1.00 52.53 72 ALA A C 1
ATOM 564 O O . ALA A 1 72 ? 7.200 -15.842 9.886 1.00 52.53 72 ALA A O 1
ATOM 565 N N . TYR A 1 73 ? 5.278 -14.891 10.554 1.00 55.50 73 TYR A N 1
ATOM 566 C CA . TYR A 1 73 ? 4.613 -16.133 10.926 1.00 55.50 73 TYR A CA 1
ATOM 567 C C . TYR A 1 73 ? 3.880 -16.652 9.691 1.00 55.50 73 TYR A C 1
ATOM 569 O O .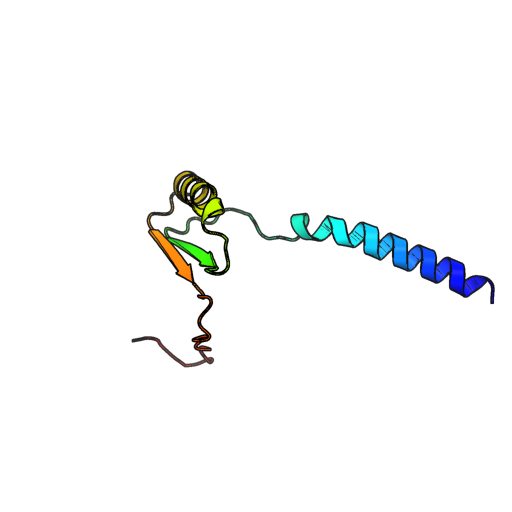 TYR A 1 73 ? 2.957 -16.012 9.188 1.00 55.50 73 TYR A O 1
ATOM 577 N N . TYR A 1 74 ? 4.322 -17.795 9.176 1.00 60.53 74 TYR A N 1
ATOM 578 C CA . TYR A 1 74 ? 3.593 -18.519 8.142 1.00 60.53 74 TYR A CA 1
ATOM 579 C C . TYR A 1 74 ? 2.448 -19.276 8.812 1.00 60.53 74 TYR A C 1
ATOM 581 O O . TYR A 1 74 ? 2.710 -20.101 9.680 1.00 60.53 74 TYR A O 1
ATOM 589 N N . ILE A 1 75 ? 1.207 -18.999 8.407 1.00 57.81 75 ILE A N 1
ATOM 590 C CA . ILE A 1 75 ? 0.038 -19.788 8.812 1.00 57.81 75 ILE A CA 1
ATOM 591 C C . ILE A 1 75 ? -0.058 -20.986 7.872 1.00 57.81 75 ILE A C 1
ATOM 593 O O . ILE A 1 75 ? -0.169 -20.821 6.653 1.00 57.81 75 ILE A O 1
ATOM 597 N N . TRP A 1 76 ? -0.014 -22.190 8.430 1.00 60.19 76 TRP A N 1
ATOM 598 C CA . TRP A 1 76 ? -0.177 -23.428 7.672 1.00 60.19 76 TRP A CA 1
ATOM 599 C C . TRP A 1 76 ? -1.656 -23.822 7.544 1.00 60.19 76 TRP A C 1
ATOM 601 O O . TRP A 1 76 ? -2.470 -23.462 8.399 1.00 60.19 76 TRP A O 1
ATOM 611 N N . PRO A 1 77 ? -2.044 -24.586 6.500 1.00 64.19 77 PRO A N 1
ATOM 612 C CA . PRO A 1 77 ? -3.401 -25.115 6.393 1.00 64.19 77 PRO A CA 1
ATOM 613 C C . PRO A 1 77 ? -3.790 -25.899 7.656 1.00 64.19 77 PRO A C 1
ATOM 615 O O . PRO A 1 77 ? -3.229 -26.956 7.933 1.00 64.19 77 PRO A O 1
ATOM 618 N N . GLY A 1 78 ? -4.756 -25.372 8.415 1.00 73.75 78 GLY A N 1
ATOM 619 C CA . GLY A 1 78 ? -5.232 -25.955 9.675 1.00 73.75 78 GLY A CA 1
ATOM 620 C C . GLY A 1 78 ? -4.928 -25.128 10.928 1.00 73.75 78 GLY A C 1
ATOM 621 O O . GLY A 1 78 ? -5.558 -25.364 11.957 1.00 73.75 78 GLY A O 1
ATOM 622 N N . GLU A 1 79 ? -4.041 -24.136 10.852 1.00 65.69 79 GLU A N 1
ATOM 623 C CA . GLU A 1 79 ? -3.775 -23.226 11.969 1.00 65.69 79 GLU A CA 1
ATOM 624 C C . GLU A 1 79 ? -4.848 -22.133 12.083 1.00 65.69 79 GLU A C 1
ATOM 626 O O . GLU A 1 79 ? -5.406 -21.661 11.088 1.00 65.69 79 GLU A O 1
ATOM 631 N N . ARG A 1 80 ? -5.152 -21.734 13.323 1.00 58.78 80 ARG A N 1
ATOM 632 C CA . ARG A 1 80 ? -6.073 -20.640 13.652 1.00 58.78 80 ARG A CA 1
ATOM 633 C C . ARG A 1 80 ? -5.354 -19.668 14.579 1.00 58.78 80 ARG A C 1
ATOM 635 O O . ARG A 1 80 ? -4.675 -20.102 15.503 1.00 58.78 80 ARG A O 1
ATOM 642 N N . LEU A 1 81 ? -5.519 -18.373 14.326 1.00 57.50 81 LEU A N 1
ATOM 643 C CA . LEU A 1 81 ? -5.165 -17.336 15.289 1.00 57.50 81 LEU A CA 1
ATOM 644 C C . LEU A 1 81 ? -6.349 -17.204 16.255 1.00 57.50 81 LEU A C 1
ATOM 646 O O . LEU A 1 81 ? -7.451 -16.880 15.807 1.00 57.50 81 LEU A O 1
ATOM 650 N N . GLU A 1 82 ? -6.135 -17.542 17.527 1.00 51.47 82 GLU A N 1
ATOM 651 C CA . GLU A 1 82 ? -7.078 -17.259 18.623 1.00 51.47 82 GLU A CA 1
ATOM 652 C C . GLU A 1 82 ? -6.972 -15.802 19.089 1.00 51.47 82 GLU A C 1
ATOM 654 O O . GLU A 1 82 ? -5.836 -15.269 19.122 1.00 51.47 82 GLU A O 1
#

pLDDT: mean 79.01, std 13.18, range [49.94, 94.75]

Sequence (82 aa):
MKRSHGLLLVAGLLLLAGWRVHPWLAVNAPTDARVLAVEGWLPTDRMPEVVTLARERGAERIYVTGTERVFAYYIWPGERLE

Secondary structure (DSSP, 8-state):
-HHHHHHHHHHHHHHHHHHTTHHHHS-------SEEEEETTS-GGGHHHHHHHHHHTT-SEEEEE--SS----PPPTT----

Foldseek 3Di:
DVVVVVVVVVVVVVVVVVVVCVVVPDPPDADLELEAEAAQVPDPVCVVVVVVVCVVNNHNYYHHPHHVDPPPDDDDVPDDDD